Protein AF-A0A847J6C5-F1 (afdb_monomer_lite)

Sequence (71 aa):
MIIDTTFRSDLLPGERVLWSGAPARGLMFRASDLLLLPFGVMFTAFSLFWEWMAIENEAPLFFRFWGVPFV

Secondary structure (DSSP, 8-state):
--TTSSSTTTPPTT------SPPPPS----TTHHHHHHHHHHHHHHHHHHHHHHHHTT--TTTTSSSGGG-

Structure (mmCIF, N/CA/C/O backbone):
data_AF-A0A847J6C5-F1
#
_entry.id   AF-A0A847J6C5-F1
#
loop_
_atom_site.group_PDB
_atom_site.id
_atom_site.type_symbol
_atom_site.label_atom_id
_atom_site.label_alt_id
_atom_site.label_comp_id
_atom_site.label_asym_id
_atom_site.label_entity_id
_atom_site.label_seq_id
_atom_site.pdbx_PDB_ins_code
_atom_site.Cartn_x
_atom_site.Cartn_y
_atom_site.Cartn_z
_atom_site.occupancy
_atom_site.B_iso_or_equiv
_atom_site.auth_seq_id
_atom_site.auth_comp_id
_atom_site.auth_asym_id
_atom_site.auth_atom_id
_atom_site.pdbx_PDB_model_num
ATOM 1 N N . MET A 1 1 ? -23.231 8.108 31.258 1.00 49.19 1 MET A N 1
ATOM 2 C CA . MET A 1 1 ? -24.499 7.851 30.541 1.00 49.19 1 MET A CA 1
ATOM 3 C C . MET A 1 1 ? -25.090 9.198 30.118 1.00 49.19 1 MET A C 1
ATOM 5 O O . MET A 1 1 ? -25.900 9.741 30.847 1.00 49.19 1 MET A O 1
ATOM 9 N N . ILE A 1 2 ? -24.575 9.814 29.041 1.00 52.66 2 ILE A N 1
ATOM 10 C CA . ILE A 1 2 ? -24.901 11.212 28.640 1.00 52.66 2 ILE A CA 1
ATOM 11 C C . ILE A 1 2 ? -25.317 11.313 27.146 1.00 52.66 2 ILE A C 1
ATOM 13 O O . ILE A 1 2 ? -25.768 12.348 26.688 1.00 52.66 2 ILE A O 1
ATOM 17 N N . ILE A 1 3 ? -25.237 10.222 26.380 1.00 59.19 3 ILE A N 1
ATOM 18 C CA . ILE A 1 3 ? -25.296 10.219 24.901 1.00 59.19 3 ILE A CA 1
ATOM 19 C C . ILE A 1 3 ? -26.705 10.079 24.292 1.00 59.19 3 ILE A C 1
ATOM 21 O O . ILE A 1 3 ? -26.859 10.238 23.088 1.00 59.19 3 ILE A O 1
ATOM 25 N N . ASP A 1 4 ? -27.733 9.802 25.096 1.00 58.56 4 ASP A N 1
ATOM 26 C CA . ASP A 1 4 ? -29.071 9.440 24.591 1.00 58.56 4 ASP A CA 1
ATOM 27 C C . ASP A 1 4 ? -29.951 10.652 24.221 1.00 58.56 4 ASP A C 1
ATOM 29 O O . ASP A 1 4 ? -30.959 10.522 23.534 1.00 58.56 4 ASP A O 1
ATOM 33 N N . THR A 1 5 ? -29.606 11.867 24.657 1.00 62.56 5 THR A N 1
ATOM 34 C CA . THR A 1 5 ? -30.497 13.025 24.466 1.00 62.56 5 THR A CA 1
ATO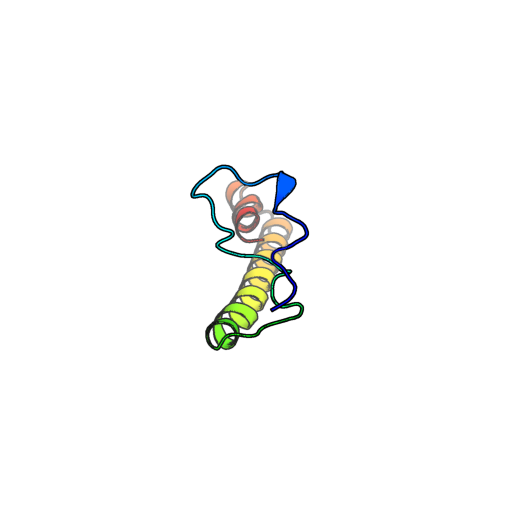M 35 C C . THR A 1 5 ? -30.379 13.675 23.091 1.00 62.56 5 THR A C 1
ATOM 37 O O . THR A 1 5 ? -31.347 14.282 22.645 1.00 62.56 5 THR A O 1
ATOM 40 N N . THR A 1 6 ? -29.239 13.544 22.405 1.00 72.25 6 THR A N 1
ATOM 41 C CA . THR A 1 6 ? -28.984 14.249 21.134 1.00 72.25 6 THR A CA 1
ATOM 42 C C . THR A 1 6 ? -29.701 13.620 19.941 1.00 72.25 6 THR A C 1
ATOM 44 O O . THR A 1 6 ? -30.084 14.339 19.031 1.00 72.25 6 THR A O 1
ATOM 47 N N . PHE A 1 7 ? -29.913 12.302 19.954 1.00 75.44 7 PHE A N 1
ATOM 48 C CA . PHE A 1 7 ? -30.533 11.559 18.845 1.00 75.44 7 PHE A CA 1
ATOM 49 C C . PHE A 1 7 ? -32.013 11.247 19.086 1.00 75.44 7 PHE A C 1
ATOM 51 O O . PHE A 1 7 ? -32.683 10.677 18.234 1.00 75.44 7 PHE A O 1
ATOM 58 N N . ARG A 1 8 ? -32.545 11.613 20.256 1.00 74.00 8 ARG A N 1
ATOM 59 C CA . ARG A 1 8 ? -33.887 11.220 20.707 1.00 74.00 8 ARG A CA 1
ATOM 60 C C . ARG A 1 8 ? -35.021 11.719 19.811 1.00 74.00 8 ARG A C 1
ATOM 62 O O . ARG A 1 8 ? -36.066 11.082 19.784 1.00 74.00 8 ARG A O 1
ATOM 69 N N . SER A 1 9 ? -34.833 12.844 19.119 1.00 82.94 9 SER A N 1
ATOM 70 C CA . SER A 1 9 ? -35.809 13.382 18.161 1.00 82.94 9 SER A CA 1
ATOM 71 C C . SER A 1 9 ? -35.848 12.620 16.839 1.00 82.94 9 SER A C 1
ATOM 73 O O . SER A 1 9 ? -36.840 12.720 16.123 1.00 82.94 9 SER A O 1
ATOM 75 N N . ASP A 1 10 ? -34.792 11.868 16.532 1.00 86.75 10 ASP A N 1
ATOM 76 C CA . ASP A 1 10 ? -34.562 11.269 15.216 1.00 86.75 10 ASP A CA 1
ATOM 77 C C . ASP A 1 10 ? -34.803 9.749 15.227 1.00 86.75 10 ASP A C 1
ATOM 79 O O . ASP A 1 10 ? -34.732 9.107 14.183 1.00 86.75 10 ASP A O 1
ATOM 83 N N . LEU A 1 11 ? -35.088 9.175 16.403 1.00 89.38 11 LEU A N 1
ATOM 84 C CA . LEU A 1 11 ? -35.341 7.748 16.599 1.00 89.38 11 LEU A CA 1
ATOM 85 C C . LEU A 1 11 ? -36.842 7.446 16.581 1.00 89.38 11 LEU A C 1
ATOM 87 O O . LEU A 1 11 ? -37.627 8.038 17.328 1.00 89.38 11 LEU A O 1
ATOM 91 N N . LEU A 1 12 ? -37.232 6.464 15.774 1.00 91.44 12 LEU A N 1
ATOM 92 C CA . LEU A 1 12 ? -38.586 5.918 15.772 1.00 91.44 12 LEU A CA 1
ATOM 93 C C . LEU A 1 12 ? -38.835 5.011 16.993 1.00 91.44 12 LEU A C 1
ATOM 95 O O . LEU A 1 12 ? -37.894 4.515 17.624 1.00 91.44 12 LEU A O 1
ATOM 99 N N . PRO A 1 13 ? -40.109 4.726 17.334 1.00 87.94 13 PRO A N 1
ATOM 100 C CA . PRO A 1 13 ? -40.434 3.785 18.400 1.00 87.94 13 PRO A CA 1
ATOM 101 C C . PRO A 1 13 ? -39.776 2.414 18.175 1.00 87.94 13 PRO A C 1
ATOM 103 O O . PRO A 1 13 ? -40.047 1.736 17.187 1.00 87.94 13 PRO A O 1
ATOM 106 N N . GLY A 1 14 ? -38.925 2.000 19.117 1.00 87.88 14 GLY A N 1
ATOM 107 C CA . GLY A 1 14 ? -38.203 0.723 19.070 1.00 87.88 14 GLY A CA 1
ATOM 108 C C . GLY A 1 14 ? -36.800 0.790 18.458 1.00 87.88 14 GLY A C 1
ATOM 109 O O . GLY A 1 14 ? -36.057 -0.191 18.563 1.00 87.88 14 GLY A O 1
ATOM 110 N N . GLU A 1 15 ? -36.397 1.924 17.881 1.00 90.56 15 GLU A N 1
ATOM 111 C CA . GLU A 1 15 ? -35.015 2.130 17.449 1.00 90.56 15 GLU A CA 1
ATOM 112 C C . GLU A 1 15 ? -34.094 2.422 18.635 1.00 90.56 15 GLU A C 1
ATOM 114 O O . GLU A 1 15 ? -34.473 3.042 19.630 1.00 90.56 15 GLU A O 1
ATOM 119 N N . ARG A 1 16 ? -32.849 1.948 18.530 1.00 84.94 16 ARG A N 1
ATOM 120 C CA . ARG A 1 16 ? -31.799 2.203 19.517 1.00 84.94 16 ARG 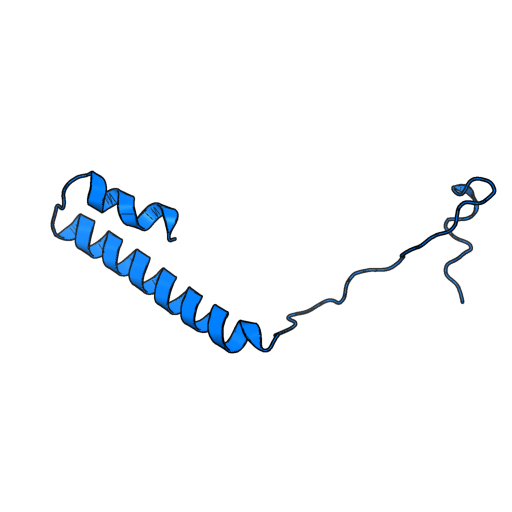A CA 1
ATOM 121 C C . ARG A 1 16 ? -30.464 2.417 18.824 1.00 84.94 16 ARG A C 1
ATOM 123 O O . ARG A 1 16 ? -30.137 1.725 17.860 1.00 84.94 16 ARG A O 1
ATOM 130 N N . VAL A 1 17 ? -29.662 3.325 19.364 1.00 86.75 17 VAL A N 1
ATOM 131 C CA . VAL A 1 17 ? -28.301 3.574 18.883 1.00 86.75 17 VAL A CA 1
ATOM 132 C C . VAL A 1 17 ? -27.406 2.388 19.261 1.00 86.75 17 VAL A C 1
ATOM 134 O O . VAL A 1 17 ? -27.251 2.076 20.440 1.00 86.75 17 VAL A O 1
ATOM 137 N N . LEU A 1 18 ? -26.822 1.712 18.265 1.00 89.00 18 LEU A N 1
ATOM 138 C CA . LEU A 1 18 ? -25.911 0.574 18.483 1.00 89.00 18 LEU A CA 1
ATOM 139 C C . LEU A 1 18 ? -24.445 0.993 18.633 1.00 89.00 18 LEU A C 1
ATOM 141 O O . LEU A 1 18 ? -23.661 0.288 19.264 1.00 89.00 18 LEU A O 1
ATOM 145 N N . TRP A 1 19 ? -24.066 2.125 18.048 1.00 85.12 19 TRP A N 1
ATOM 146 C CA . TRP A 1 19 ? -22.706 2.639 18.092 1.00 85.12 19 TRP A CA 1
ATOM 147 C C . TRP A 1 19 ? -22.719 4.162 17.979 1.00 85.12 19 TRP A C 1
ATOM 149 O O . TRP A 1 19 ? -23.471 4.727 17.189 1.00 85.12 19 TRP A O 1
ATOM 159 N N . SER A 1 20 ? -21.888 4.824 18.781 1.00 83.81 20 SER A N 1
ATOM 160 C CA . SER A 1 20 ? -21.715 6.277 18.775 1.00 83.81 20 SER A CA 1
ATOM 161 C C . SER A 1 20 ? -20.300 6.628 19.220 1.00 83.81 20 SER A C 1
ATOM 163 O O . SER A 1 20 ? -19.775 5.993 20.137 1.00 83.81 20 SER A O 1
ATOM 165 N N . GLY A 1 21 ? -19.717 7.671 18.637 1.00 83.75 21 GLY A N 1
ATOM 166 C CA . GLY A 1 21 ? -18.377 8.155 18.971 1.00 83.75 21 GLY A CA 1
ATOM 167 C C . GLY A 1 21 ? -17.441 8.151 17.766 1.00 83.75 21 GLY A C 1
ATOM 168 O O . GLY A 1 21 ? -17.827 7.793 16.658 1.00 83.75 21 GLY A O 1
ATOM 169 N N . ALA A 1 22 ? -16.201 8.583 17.980 1.00 83.19 22 ALA A N 1
ATOM 170 C CA . ALA A 1 22 ? -15.152 8.502 16.971 1.00 83.19 22 ALA A CA 1
ATOM 171 C C . ALA A 1 22 ? -14.330 7.217 17.175 1.00 83.19 22 ALA A C 1
ATOM 173 O O . ALA A 1 22 ? -14.139 6.803 18.323 1.00 83.19 22 ALA A O 1
ATOM 174 N N . PRO A 1 23 ? -13.811 6.596 16.101 1.00 83.81 23 PRO A N 1
ATOM 175 C CA . PRO A 1 23 ? -12.874 5.487 16.232 1.00 83.81 23 PRO A CA 1
ATOM 176 C C . PRO A 1 23 ? -11.620 5.919 17.005 1.00 83.81 23 PRO A C 1
ATOM 178 O O . PRO A 1 23 ? -11.288 7.109 17.073 1.00 83.81 23 PRO A O 1
ATOM 181 N N . ALA A 1 24 ? -10.916 4.939 17.579 1.00 84.56 24 ALA A N 1
ATOM 182 C CA . ALA A 1 24 ? -9.636 5.173 18.238 1.00 84.56 24 ALA A CA 1
ATOM 183 C C . 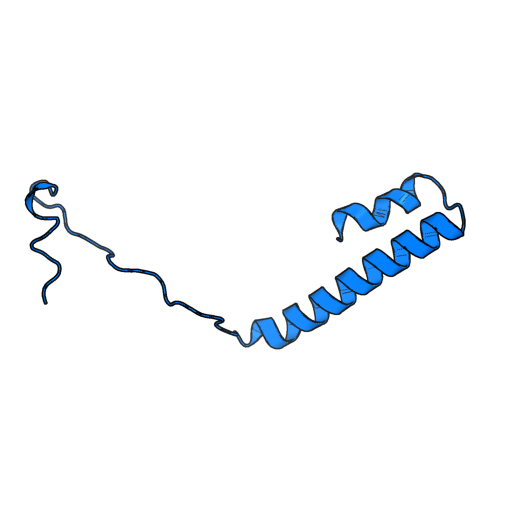ALA A 1 24 ? -8.693 5.929 17.288 1.00 84.56 24 ALA A C 1
ATOM 185 O O . ALA A 1 24 ? -8.533 5.555 16.126 1.00 84.56 24 ALA A O 1
ATOM 186 N N . ARG A 1 25 ? -8.106 7.024 17.777 1.00 86.25 25 ARG A N 1
ATOM 187 C CA . ARG A 1 25 ? -7.193 7.869 17.001 1.00 86.25 25 ARG A CA 1
ATOM 188 C C . ARG A 1 25 ? -5.750 7.438 17.260 1.00 86.25 25 ARG A C 1
ATOM 190 O O . ARG A 1 25 ? -5.398 7.172 18.405 1.00 86.25 25 ARG A O 1
ATOM 197 N N . GLY A 1 26 ? -4.919 7.435 16.218 1.00 86.81 26 GLY A N 1
ATOM 198 C CA . GLY A 1 26 ? -3.480 7.159 16.307 1.00 86.81 26 GLY A CA 1
ATOM 199 C C . GLY A 1 26 ? -3.027 5.931 15.512 1.00 86.81 26 GLY A C 1
ATOM 200 O O . GLY A 1 26 ? -3.832 5.235 14.899 1.00 86.81 26 GLY A O 1
ATOM 201 N N . LEU A 1 27 ? -1.714 5.686 15.518 1.00 86.81 27 LEU A N 1
ATOM 202 C CA . LEU A 1 27 ? -1.090 4.493 14.938 1.00 86.81 27 LEU A CA 1
ATOM 203 C C . LEU A 1 27 ? -1.229 3.326 15.918 1.00 86.81 27 LEU A C 1
ATOM 205 O O . LEU A 1 27 ? -0.676 3.372 17.016 1.00 86.81 27 LEU A O 1
ATOM 209 N N . MET A 1 28 ? -1.959 2.283 15.525 1.00 89.62 28 MET A N 1
ATOM 210 C CA . MET A 1 28 ? -2.154 1.088 16.344 1.00 89.62 28 MET A CA 1
ATOM 211 C C . MET A 1 28 ? -1.450 -0.101 15.698 1.00 89.62 28 MET A C 1
ATOM 213 O O . MET A 1 28 ? -2.041 -0.806 14.884 1.00 89.62 28 MET A O 1
ATOM 217 N N . PHE A 1 29 ? -0.184 -0.299 16.064 1.00 90.25 29 PHE A N 1
ATOM 218 C CA . PHE A 1 29 ? 0.601 -1.429 15.582 1.00 90.25 29 PHE A CA 1
ATOM 219 C C . PHE A 1 29 ? 0.047 -2.744 16.127 1.00 90.25 29 PHE A C 1
ATOM 221 O O . PHE A 1 29 ? -0.138 -2.922 17.334 1.00 90.25 29 PHE A O 1
ATOM 228 N N . ARG A 1 30 ? -0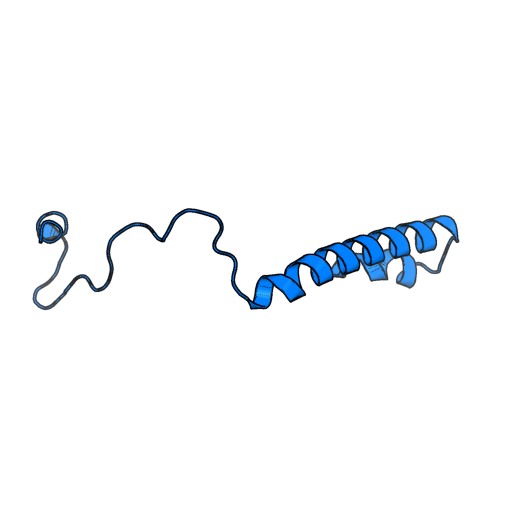.203 -3.679 15.218 1.00 92.19 30 ARG A N 1
ATOM 229 C CA . 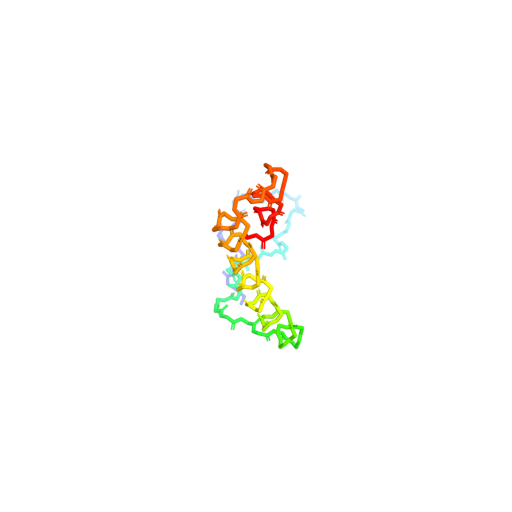ARG A 1 30 ? -0.551 -5.069 15.502 1.00 92.19 30 ARG A CA 1
ATOM 230 C C . ARG A 1 30 ? 0.691 -5.937 15.336 1.00 92.19 30 ARG A C 1
ATOM 232 O O . ARG A 1 30 ? 1.615 -5.587 14.609 1.00 92.19 30 ARG A O 1
ATOM 239 N N . ALA A 1 31 ? 0.701 -7.115 15.955 1.00 94.75 31 ALA A N 1
ATOM 240 C CA . ALA A 1 31 ? 1.813 -8.056 15.805 1.00 94.75 31 ALA A CA 1
ATOM 241 C C . ALA A 1 31 ? 2.063 -8.454 14.334 1.00 94.75 31 ALA A C 1
ATOM 243 O O . ALA A 1 31 ? 3.206 -8.670 13.946 1.00 94.75 31 ALA A O 1
ATOM 244 N N . SER A 1 32 ? 1.014 -8.489 13.502 1.00 94.94 32 SER A N 1
ATOM 245 C CA . SER A 1 32 ? 1.119 -8.698 12.049 1.00 94.94 32 SER A CA 1
ATOM 246 C C . SER A 1 32 ? 1.967 -7.640 11.347 1.00 94.94 32 SER A C 1
ATOM 248 O O . SER A 1 32 ? 2.650 -7.940 10.368 1.00 94.94 32 SER A O 1
ATOM 250 N N . ASP A 1 33 ? 1.945 -6.409 11.850 1.00 94.75 33 ASP A N 1
ATOM 251 C CA . ASP A 1 33 ? 2.579 -5.268 11.195 1.00 94.75 33 ASP A CA 1
ATOM 252 C C . ASP A 1 33 ? 4.103 -5.356 11.307 1.00 94.75 33 ASP A C 1
ATOM 254 O O . ASP A 1 33 ? 4.804 -4.860 10.433 1.00 94.75 33 ASP A O 1
ATOM 258 N N . LEU A 1 34 ? 4.623 -6.076 12.310 1.00 95.12 34 LEU A N 1
ATOM 259 C CA . LEU A 1 34 ? 6.054 -6.378 12.433 1.00 95.12 34 LEU A CA 1
ATOM 260 C C . LEU A 1 34 ? 6.596 -7.167 11.239 1.00 95.12 34 LEU A C 1
ATOM 262 O O . LEU A 1 34 ? 7.781 -7.063 10.944 1.00 95.12 34 LEU A O 1
ATOM 266 N N . LEU A 1 35 ? 5.752 -7.951 10.565 1.00 96.94 35 LEU A N 1
ATOM 267 C CA . LEU A 1 35 ? 6.128 -8.694 9.365 1.00 96.94 35 LEU A CA 1
ATOM 268 C C . LEU A 1 35 ? 5.733 -7.930 8.099 1.00 96.94 35 LEU A C 1
ATOM 270 O O . LEU A 1 35 ? 6.542 -7.781 7.186 1.00 96.94 35 LEU A O 1
ATOM 274 N N . LEU A 1 36 ? 4.492 -7.436 8.049 1.00 96.56 36 LEU A N 1
ATOM 275 C CA . LEU A 1 36 ? 3.927 -6.825 6.845 1.00 96.56 36 LEU A CA 1
ATOM 276 C C . LEU A 1 36 ? 4.582 -5.490 6.496 1.00 96.56 36 LEU A C 1
ATOM 278 O O . LEU A 1 36 ? 4.786 -5.211 5.319 1.00 96.56 36 LEU A O 1
ATOM 282 N N . LEU A 1 37 ? 4.937 -4.677 7.491 1.00 95.69 37 LEU A N 1
ATOM 283 C CA . LEU A 1 37 ? 5.544 -3.370 7.261 1.00 95.69 37 LEU A CA 1
ATOM 284 C C . LEU A 1 37 ? 6.957 -3.470 6.659 1.00 95.69 37 LEU A C 1
ATOM 286 O O . LEU A 1 37 ? 7.171 -2.880 5.599 1.00 95.69 37 LEU A O 1
ATOM 290 N N . PRO A 1 38 ? 7.918 -4.224 7.236 1.00 96.44 38 PRO A N 1
ATOM 291 C CA . PRO A 1 38 ? 9.227 -4.380 6.604 1.00 96.44 38 PRO A CA 1
ATOM 292 C C . PRO A 1 38 ? 9.142 -5.136 5.277 1.00 96.44 38 PRO A C 1
ATOM 294 O O . PRO A 1 38 ? 9.861 -4.782 4.345 1.00 96.44 38 PRO A O 1
ATOM 297 N N . PHE A 1 39 ? 8.248 -6.126 5.155 1.00 96.38 39 PHE A N 1
ATOM 298 C CA . PHE A 1 39 ? 8.015 -6.806 3.882 1.00 96.38 39 PHE A CA 1
ATOM 299 C C . PHE A 1 39 ? 7.532 -5.830 2.806 1.00 96.38 39 PHE A C 1
ATOM 301 O O . PHE A 1 39 ? 8.104 -5.809 1.722 1.00 96.38 39 PHE A O 1
ATOM 308 N N . GLY A 1 40 ? 6.536 -4.995 3.110 1.00 94.94 40 GLY A N 1
ATOM 309 C CA . GLY A 1 40 ? 6.014 -3.993 2.183 1.00 94.94 40 GLY A CA 1
ATOM 310 C C . GLY A 1 40 ? 7.094 -3.010 1.745 1.00 94.94 40 GLY A C 1
ATOM 311 O O . GLY A 1 40 ? 7.297 -2.826 0.553 1.00 94.94 40 GLY A O 1
ATOM 312 N N . VAL A 1 41 ? 7.867 -2.463 2.690 1.00 95.88 41 VAL A N 1
ATOM 313 C CA . VAL A 1 41 ? 8.988 -1.557 2.374 1.00 95.88 41 VAL A CA 1
ATOM 314 C C . VAL A 1 41 ? 10.021 -2.233 1.467 1.00 95.88 41 VAL A C 1
ATOM 316 O O . VAL A 1 41 ? 10.422 -1.657 0.457 1.00 95.88 41 VAL A O 1
ATOM 319 N N . MET A 1 42 ? 10.437 -3.458 1.797 1.00 96.62 42 MET A N 1
ATOM 320 C CA . MET A 1 42 ? 11.382 -4.229 0.986 1.00 96.62 42 MET A CA 1
ATOM 321 C C . MET A 1 42 ? 10.826 -4.512 -0.414 1.00 96.62 42 MET A C 1
ATOM 323 O O . MET A 1 42 ? 11.543 -4.377 -1.403 1.00 96.62 42 MET A O 1
ATOM 327 N N . PHE A 1 43 ? 9.556 -4.898 -0.506 1.00 95.06 43 PHE A N 1
ATOM 328 C CA . PHE A 1 43 ? 8.908 -5.266 -1.757 1.00 95.06 43 PHE A CA 1
ATOM 329 C C . PHE A 1 43 ? 8.683 -4.056 -2.674 1.00 95.06 43 PHE A C 1
ATOM 331 O O . PHE A 1 43 ? 8.944 -4.135 -3.875 1.00 95.06 43 PHE A O 1
ATOM 338 N N . THR A 1 44 ? 8.294 -2.909 -2.115 1.00 94.62 44 THR A N 1
ATOM 339 C CA . THR A 1 44 ? 8.212 -1.646 -2.859 1.00 94.62 44 THR A CA 1
ATOM 340 C C . THR A 1 44 ? 9.594 -1.219 -3.355 1.00 94.62 44 THR A C 1
ATOM 342 O O . THR A 1 44 ? 9.743 -0.882 -4.528 1.00 94.62 44 THR A O 1
ATOM 345 N N . ALA A 1 45 ? 10.632 -1.294 -2.512 1.00 95.12 45 ALA A N 1
ATOM 346 C CA . ALA A 1 45 ? 12.003 -0.986 -2.931 1.00 95.12 45 ALA A CA 1
ATOM 347 C C . ALA A 1 45 ? 12.485 -1.913 -4.060 1.00 95.12 45 ALA A C 1
ATOM 349 O O . ALA A 1 45 ? 13.084 -1.447 -5.029 1.00 95.12 45 ALA A O 1
ATOM 350 N N . PHE A 1 46 ? 12.182 -3.210 -3.966 1.00 94.25 46 PHE A N 1
ATOM 351 C CA . PHE A 1 46 ? 12.456 -4.180 -5.025 1.00 94.25 46 PHE A CA 1
ATOM 352 C C . PHE A 1 46 ? 11.729 -3.836 -6.331 1.00 94.25 46 PHE A C 1
ATOM 354 O O . PHE A 1 46 ? 12.349 -3.875 -7.390 1.00 94.25 46 PHE A O 1
ATOM 361 N N . SER A 1 47 ? 10.450 -3.463 -6.268 1.00 94.25 47 SER A N 1
ATOM 362 C CA . SER A 1 47 ? 9.654 -3.124 -7.456 1.00 94.25 47 SER A CA 1
ATOM 363 C C . SER A 1 47 ? 10.203 -1.884 -8.168 1.00 94.25 47 SER A C 1
ATOM 365 O O . SER A 1 47 ? 10.362 -1.893 -9.386 1.00 94.25 47 SER A O 1
ATOM 367 N N . LEU A 1 48 ? 10.602 -0.855 -7.411 1.00 94.00 48 LEU A N 1
ATOM 368 C CA . LEU A 1 48 ? 11.267 0.334 -7.960 1.00 94.00 48 LEU A CA 1
ATOM 369 C C . LEU A 1 48 ? 12.634 0.005 -8.576 1.00 94.00 48 LEU A C 1
ATOM 371 O O . LEU A 1 48 ? 12.959 0.489 -9.659 1.00 94.00 48 LEU A O 1
ATOM 375 N N . PHE A 1 49 ? 13.431 -0.829 -7.901 1.00 94.12 49 PHE A N 1
ATOM 376 C CA . PHE A 1 49 ? 14.721 -1.292 -8.416 1.00 94.12 49 PHE A CA 1
ATOM 377 C C . PHE A 1 49 ? 14.564 -2.084 -9.720 1.00 94.12 49 PHE A C 1
ATOM 379 O O . PHE A 1 49 ? 15.311 -1.858 -10.672 1.00 94.12 49 PHE A O 1
ATOM 386 N N . TRP A 1 50 ? 13.585 -2.989 -9.779 1.00 92.88 50 TRP A N 1
ATOM 387 C CA . TRP A 1 50 ? 13.275 -3.763 -10.976 1.00 92.88 50 TRP A CA 1
ATOM 388 C C . TRP A 1 50 ? 12.914 -2.856 -12.149 1.00 92.88 50 TRP A C 1
ATOM 390 O O . TRP A 1 50 ? 13.485 -3.009 -13.227 1.00 92.88 50 TRP A O 1
ATOM 400 N N . GLU A 1 51 ? 11.996 -1.907 -11.943 1.00 93.31 51 GLU A N 1
ATOM 401 C CA . GLU A 1 51 ? 11.558 -0.994 -13.004 1.00 93.31 51 GLU A CA 1
ATOM 402 C C . GLU A 1 51 ? 12.711 -0.143 -13.530 1.00 93.31 51 GLU A C 1
ATOM 404 O O . GLU A 1 51 ? 12.908 -0.038 -14.742 1.00 93.31 51 GLU A O 1
ATOM 409 N N . TRP A 1 52 ? 13.541 0.387 -12.626 1.00 94.25 52 TRP A N 1
ATOM 410 C CA . TRP A 1 52 ? 14.745 1.120 -13.008 1.00 94.25 52 TRP A CA 1
ATOM 411 C C . TRP A 1 52 ? 15.660 0.273 -13.899 1.00 94.25 52 TRP A C 1
ATOM 413 O O . TRP A 1 52 ? 16.061 0.705 -14.978 1.00 94.25 52 TRP A O 1
ATOM 423 N N . MET A 1 53 ? 15.949 -0.963 -13.484 1.00 95.12 53 MET A N 1
ATOM 424 C CA . MET A 1 53 ? 16.790 -1.882 -14.251 1.00 95.12 53 MET A CA 1
ATOM 425 C C . MET A 1 53 ? 16.162 -2.274 -15.595 1.00 95.12 53 MET A C 1
ATOM 427 O O . MET A 1 53 ? 16.880 -2.371 -16.589 1.00 95.12 53 MET A O 1
ATOM 431 N N . ALA A 1 54 ? 14.848 -2.496 -15.654 1.00 93.81 54 ALA A N 1
ATOM 432 C CA . ALA A 1 54 ? 14.148 -2.863 -16.884 1.00 93.81 54 ALA A CA 1
ATOM 433 C C . ALA A 1 54 ? 14.171 -1.730 -17.921 1.00 93.81 54 ALA A C 1
ATOM 435 O O . ALA A 1 54 ? 14.312 -1.995 -19.118 1.00 93.81 54 ALA A O 1
ATOM 436 N N . ILE A 1 55 ? 14.062 -0.480 -17.463 1.00 93.00 55 ILE A N 1
ATOM 437 C CA . ILE A 1 55 ? 14.189 0.711 -18.308 1.00 93.00 55 ILE A CA 1
ATOM 438 C C . ILE A 1 55 ? 15.636 0.865 -18.792 1.00 93.00 55 ILE A C 1
ATOM 440 O O . ILE A 1 55 ? 15.851 0.974 -19.998 1.00 93.00 55 ILE A O 1
ATOM 444 N N . GLU A 1 56 ? 16.609 0.813 -17.878 1.00 96.62 56 GLU A N 1
ATOM 445 C CA . GLU A 1 56 ? 18.034 1.033 -18.177 1.00 96.62 56 GLU A CA 1
ATOM 446 C C . GLU A 1 56 ? 18.606 -0.016 -19.144 1.00 96.62 56 GLU A C 1
ATOM 448 O O . GLU A 1 56 ? 19.418 0.299 -20.006 1.00 96.62 56 GLU A O 1
ATOM 453 N N . ASN A 1 57 ? 18.158 -1.271 -19.037 1.00 95.56 57 ASN A N 1
ATOM 454 C CA . ASN A 1 57 ? 18.614 -2.368 -19.900 1.00 95.56 57 ASN A CA 1
ATOM 455 C C . ASN A 1 57 ? 17.744 -2.550 -21.155 1.00 95.56 57 ASN A C 1
ATOM 457 O O . ASN A 1 57 ? 17.792 -3.605 -21.787 1.00 95.56 57 ASN A O 1
ATOM 461 N N . GLU A 1 58 ? 16.911 -1.561 -21.490 1.00 93.44 58 GLU A N 1
ATOM 462 C CA . GLU A 1 58 ? 16.024 -1.576 -22.656 1.00 93.44 58 GLU A CA 1
ATOM 463 C C . GLU A 1 58 ? 15.166 -2.853 -22.778 1.00 93.44 58 GLU A C 1
ATOM 465 O O . GLU A 1 58 ? 14.823 -3.277 -23.886 1.00 93.44 58 GLU A O 1
ATOM 470 N N . ALA A 1 59 ? 14.740 -3.442 -21.656 1.00 92.56 59 ALA A N 1
ATOM 471 C CA . ALA A 1 59 ? 13.997 -4.702 -21.639 1.00 92.56 59 ALA A CA 1
ATOM 472 C C . ALA A 1 59 ? 12.728 -4.642 -22.521 1.00 92.56 59 ALA A C 1
ATOM 474 O O . ALA A 1 59 ? 12.194 -3.556 -22.760 1.00 92.56 59 ALA A O 1
ATOM 475 N N . PRO A 1 60 ? 12.192 -5.775 -23.011 1.00 94.62 60 PRO A N 1
ATOM 476 C CA . PRO A 1 60 ? 10.945 -5.775 -23.776 1.00 94.62 60 PRO A CA 1
ATOM 477 C C . PRO A 1 60 ? 9.814 -5.032 -23.050 1.00 94.62 60 PRO A C 1
ATOM 479 O O . PRO A 1 60 ? 9.738 -5.073 -21.824 1.00 94.62 60 PRO A O 1
ATOM 482 N N . LEU A 1 61 ? 8.906 -4.399 -23.806 1.00 90.25 61 LEU A N 1
ATOM 483 C CA . LEU A 1 61 ? 7.846 -3.532 -23.261 1.00 90.25 61 LEU A CA 1
ATOM 484 C C . LEU A 1 61 ? 7.068 -4.164 -22.102 1.00 90.25 61 LEU A C 1
ATOM 486 O O . LEU A 1 61 ? 6.795 -3.490 -21.119 1.00 90.25 61 LEU A O 1
ATOM 490 N N . PHE A 1 62 ? 6.765 -5.461 -22.187 1.00 91.88 62 PHE A N 1
ATOM 491 C CA . PHE A 1 62 ? 6.112 -6.202 -21.108 1.00 91.88 62 PHE A CA 1
ATOM 492 C C . PHE A 1 62 ? 6.845 -6.066 -19.762 1.00 91.88 62 PHE A C 1
ATOM 494 O O . PHE A 1 62 ? 6.215 -5.801 -18.745 1.00 91.88 62 PHE A O 1
ATOM 501 N N . PHE A 1 63 ? 8.174 -6.194 -19.754 1.00 88.69 63 PHE A N 1
ATOM 502 C CA . PHE A 1 63 ? 8.978 -6.141 -18.533 1.00 88.69 63 PHE A CA 1
ATOM 503 C C . PHE A 1 63 ? 9.107 -4.730 -17.951 1.00 88.69 63 PHE A C 1
ATOM 505 O O . PHE A 1 63 ? 9.266 -4.618 -16.740 1.00 88.69 63 PHE A O 1
ATOM 512 N N . ARG A 1 64 ? 8.989 -3.682 -18.782 1.00 87.62 64 ARG A N 1
ATOM 513 C CA . ARG A 1 64 ? 8.989 -2.263 -18.360 1.00 87.62 64 ARG A CA 1
ATOM 514 C C . ARG A 1 64 ? 7.667 -1.796 -17.732 1.0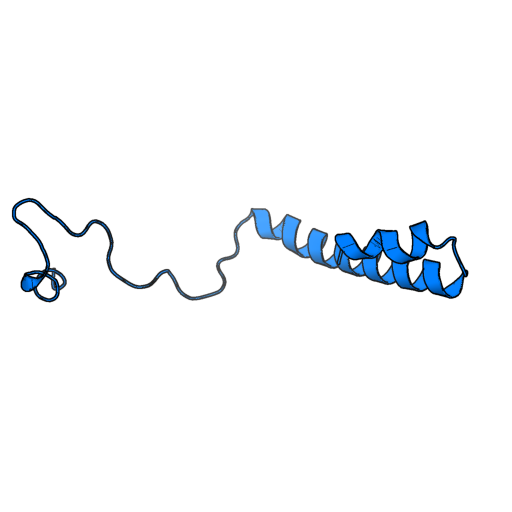0 87.62 64 ARG A C 1
ATOM 516 O O . ARG A 1 64 ? 7.577 -0.668 -17.274 1.00 87.62 64 ARG A O 1
ATOM 523 N N . PHE A 1 65 ? 6.614 -2.609 -17.819 1.00 87.31 65 PHE A N 1
ATOM 524 C CA . PHE A 1 65 ? 5.323 -2.350 -17.168 1.00 87.31 65 PHE A CA 1
ATOM 525 C C . PHE A 1 65 ? 4.988 -3.406 -16.115 1.00 87.31 65 PHE A C 1
ATOM 527 O O . PHE A 1 65 ? 3.931 -3.345 -15.488 1.00 87.31 65 PHE A O 1
ATOM 534 N N . TRP A 1 66 ? 5.857 -4.404 -15.946 1.00 87.19 66 TRP A N 1
ATOM 535 C CA . TRP A 1 66 ? 5.593 -5.525 -15.060 1.00 87.19 66 TRP A CA 1
ATOM 536 C C . TRP A 1 66 ? 5.625 -5.116 -13.589 1.00 87.19 66 TRP A C 1
ATOM 538 O O . TRP A 1 66 ? 4.843 -5.650 -12.817 1.00 87.19 66 TRP A O 1
ATOM 548 N N . GLY A 1 67 ? 6.495 -4.188 -13.194 1.00 82.75 67 GLY A N 1
ATOM 549 C CA . GLY A 1 67 ? 6.611 -3.701 -11.818 1.00 82.75 67 GLY A CA 1
ATOM 550 C C . GLY A 1 67 ? 5.498 -2.730 -11.399 1.00 82.75 67 GLY A C 1
ATOM 551 O O . GLY A 1 67 ? 5.222 -2.624 -10.208 1.00 82.75 67 GLY A O 1
ATOM 552 N N . VAL A 1 68 ? 4.809 -2.077 -12.343 1.00 86.12 68 VAL A N 1
ATOM 553 C CA . VAL A 1 68 ? 3.753 -1.073 -12.080 1.00 86.12 68 VAL A CA 1
ATOM 554 C C . VAL A 1 68 ? 2.642 -1.549 -11.128 1.00 86.12 68 VAL A C 1
ATOM 556 O O . VAL A 1 68 ? 2.280 -0.780 -10.246 1.00 86.12 68 VAL A O 1
ATOM 559 N N . PRO A 1 69 ? 2.089 -2.775 -11.223 1.00 88.38 69 PRO A N 1
ATOM 560 C CA . PRO A 1 69 ? 1.064 -3.247 -10.285 1.00 88.38 69 PRO A CA 1
ATOM 561 C C . PRO A 1 69 ? 1.575 -3.498 -8.856 1.00 88.38 69 PRO A C 1
ATOM 563 O O . PRO A 1 69 ? 0.769 -3.766 -7.965 1.00 88.38 69 PRO A O 1
ATOM 566 N N . PHE A 1 70 ? 2.895 -3.497 -8.652 1.00 84.56 70 PHE A N 1
ATOM 567 C CA . PHE A 1 70 ? 3.561 -3.837 -7.392 1.00 84.56 70 PHE A CA 1
ATOM 568 C C . PHE A 1 70 ? 4.075 -2.602 -6.622 1.00 84.56 70 PHE A C 1
ATOM 570 O O . PHE A 1 70 ? 4.621 -2.757 -5.525 1.00 84.56 70 PHE A O 1
ATOM 577 N N . VAL A 1 71 ? 3.893 -1.400 -7.185 1.00 82.44 71 VAL A N 1
ATOM 578 C CA . VAL A 1 71 ? 4.181 -0.083 -6.582 1.00 82.44 71 VAL A CA 1
ATOM 579 C C . VAL A 1 71 ? 2.877 0.575 -6.146 1.00 82.44 71 VAL A C 1
ATOM 581 O O . VAL A 1 71 ? 2.850 1.091 -5.007 1.00 82.44 71 VAL A O 1
#

Radius of gyration: 24.81 Å; chains: 1; bounding box: 59×23×54 Å

Foldseek 3Di:
DPPCPPCVVVDDVPDDDPDDDDPDDDDDDDPVCVPVVVVLVVQLVVLVVQLVVCVVVVHPPCSNCVSVVSD

pLDDT: mean 87.61, std 10.23, range [49.19, 96.94]